Protein AF-A0A396QTV7-F1 (afdb_monomer_lite)

Structure (mmCIF, N/CA/C/O backbone):
data_AF-A0A396QTV7-F1
#
_entry.id   AF-A0A396QTV7-F1
#
loop_
_atom_site.group_PDB
_atom_site.id
_atom_site.type_symbol
_atom_site.label_atom_id
_atom_site.label_alt_id
_atom_site.label_comp_id
_atom_site.label_asym_id
_atom_site.label_entity_id
_atom_site.label_seq_id
_atom_site.pdbx_PDB_ins_code
_atom_site.Cartn_x
_atom_site.Cartn_y
_atom_site.Cartn_z
_atom_site.occupancy
_atom_site.B_iso_or_equiv
_atom_site.auth_seq_id
_atom_site.auth_comp_id
_atom_site.auth_asym_id
_atom_site.auth_atom_id
_atom_site.pdbx_PDB_model_num
ATOM 1 N N . MET A 1 1 ? -26.381 0.624 12.971 1.00 51.53 1 MET A N 1
ATOM 2 C CA . MET A 1 1 ? -25.391 0.079 12.022 1.00 51.53 1 MET A CA 1
ATOM 3 C C . MET A 1 1 ? -24.987 1.245 11.145 1.00 51.53 1 MET A C 1
ATOM 5 O O . MET A 1 1 ? -25.862 1.803 10.496 1.00 51.53 1 MET A O 1
ATOM 9 N N . LEU A 1 2 ? -23.743 1.709 11.257 1.00 58.12 2 LEU A N 1
ATOM 10 C CA . LEU A 1 2 ? -23.216 2.779 10.403 1.00 58.12 2 LEU A CA 1
ATOM 11 C C . LEU A 1 2 ? -23.339 2.259 8.959 1.00 58.12 2 LEU A C 1
ATOM 13 O O . LEU A 1 2 ? -22.942 1.122 8.718 1.00 58.12 2 LEU A O 1
ATOM 17 N N . GLY A 1 3 ? -24.049 2.982 8.090 1.00 71.50 3 GLY A N 1
ATOM 18 C CA . GLY A 1 3 ? -24.491 2.497 6.773 1.00 71.50 3 GLY A CA 1
ATOM 19 C C . GLY A 1 3 ? -23.351 2.250 5.773 1.00 71.50 3 GLY A C 1
ATOM 20 O O . GLY A 1 3 ? -22.216 1.993 6.144 1.00 71.50 3 GLY A O 1
ATOM 21 N N . GLU A 1 4 ? -23.643 2.342 4.474 1.00 82.12 4 GLU A N 1
ATOM 22 C CA . GLU A 1 4 ? -22.649 2.100 3.407 1.00 82.12 4 GLU A CA 1
ATOM 23 C C . GLU A 1 4 ? -21.637 3.246 3.209 1.00 82.12 4 GLU A C 1
ATOM 25 O O . GLU A 1 4 ? -20.695 3.118 2.429 1.00 82.12 4 GLU A O 1
ATOM 30 N N . LEU A 1 5 ? -21.831 4.381 3.884 1.00 85.94 5 LEU A N 1
ATOM 31 C CA . LEU A 1 5 ? -21.001 5.576 3.735 1.00 85.94 5 LEU A CA 1
ATOM 32 C C . LEU A 1 5 ? -19.994 5.711 4.888 1.00 85.94 5 LEU A C 1
ATOM 34 O O . LEU A 1 5 ? -20.269 5.233 5.992 1.00 85.94 5 LEU A O 1
ATOM 38 N N . PRO A 1 6 ? -18.847 6.386 4.662 1.00 87.44 6 PRO A N 1
ATOM 39 C CA . PRO A 1 6 ? -17.907 6.702 5.729 1.00 87.44 6 PRO A CA 1
ATOM 40 C C . PRO A 1 6 ? -18.585 7.443 6.882 1.00 87.44 6 PRO A C 1
ATOM 42 O O . PRO A 1 6 ? -19.467 8.275 6.662 1.00 87.44 6 PRO A O 1
ATOM 45 N N . VAL A 1 7 ? -18.125 7.163 8.100 1.00 90.56 7 VAL A N 1
ATOM 46 C CA . VAL A 1 7 ? -18.592 7.844 9.311 1.00 90.56 7 VAL A CA 1
ATOM 47 C C . VAL A 1 7 ? -18.323 9.346 9.239 1.00 90.56 7 VAL A C 1
ATOM 49 O O . VAL A 1 7 ? -17.280 9.789 8.749 1.00 90.56 7 VAL A O 1
ATOM 52 N N . LEU A 1 8 ? -19.264 10.131 9.746 1.00 93.12 8 LEU A N 1
ATOM 53 C CA . LEU A 1 8 ? -19.175 11.581 9.821 1.00 93.12 8 LEU A CA 1
ATOM 54 C C . LEU A 1 8 ? -18.546 12.024 11.157 1.00 93.12 8 LEU A C 1
ATOM 56 O O . LEU A 1 8 ? -18.498 11.252 12.119 1.00 93.12 8 LEU A O 1
ATOM 60 N N . PRO A 1 9 ? -18.060 13.275 11.271 1.00 94.00 9 PRO A N 1
ATOM 61 C CA . PRO A 1 9 ? -17.494 13.787 12.522 1.00 94.00 9 PRO A CA 1
ATOM 62 C C . PRO A 1 9 ? -18.445 13.701 13.728 1.00 94.00 9 PRO A C 1
ATOM 64 O O . PRO A 1 9 ? -18.006 13.540 14.864 1.00 94.00 9 PRO A O 1
ATOM 67 N N . GLU A 1 10 ? -19.748 13.834 13.503 1.00 93.62 10 GLU A N 1
ATOM 68 C CA . GLU A 1 10 ? -20.802 13.622 14.493 1.00 93.62 10 GLU A CA 1
ATOM 69 C C . GLU A 1 10 ? -20.895 12.171 14.971 1.00 93.62 10 GLU A C 1
ATOM 71 O O . GLU A 1 10 ? -20.975 11.970 16.179 1.00 93.62 10 GLU A O 1
ATOM 76 N N . ASP A 1 11 ? -20.776 11.184 14.078 1.00 92.69 11 ASP A N 1
ATOM 77 C CA . ASP A 1 11 ? -20.775 9.762 14.447 1.00 92.69 11 ASP A CA 1
ATOM 78 C C . ASP A 1 11 ? -19.560 9.436 15.328 1.00 92.69 11 ASP A C 1
ATOM 80 O O . ASP A 1 11 ? -19.658 8.704 16.311 1.00 92.69 11 ASP A O 1
ATOM 84 N N . ILE A 1 12 ? -18.401 10.022 15.008 1.00 94.50 12 ILE A N 1
ATOM 85 C CA . ILE A 1 12 ? -17.174 9.858 15.800 1.00 94.50 12 ILE A CA 1
ATOM 86 C C . ILE A 1 12 ? -17.356 10.443 17.206 1.00 94.50 12 ILE A C 1
ATOM 88 O O . ILE A 1 12 ? -16.961 9.808 18.186 1.00 94.50 12 ILE A O 1
ATOM 92 N N . ARG A 1 13 ? -17.978 11.625 17.322 1.00 94.94 13 ARG A N 1
ATOM 93 C CA . ARG A 1 13 ? -18.307 12.224 18.627 1.00 94.94 13 ARG A CA 1
ATOM 94 C C . ARG A 1 13 ? -19.279 11.358 19.415 1.00 94.94 13 ARG A C 1
ATOM 96 O O . ARG A 1 13 ? -19.063 11.139 20.597 1.00 94.94 13 ARG A O 1
ATOM 103 N N . GLU A 1 14 ? -20.293 10.803 18.762 1.00 92.94 14 GLU A N 1
ATOM 104 C CA . GLU A 1 14 ? -21.234 9.903 19.424 1.00 92.94 14 GLU A CA 1
ATOM 105 C C . GLU A 1 14 ? -20.537 8.642 19.966 1.00 92.94 14 GLU A C 1
ATOM 107 O O . GLU A 1 14 ? -20.813 8.207 21.086 1.00 92.94 14 GLU A O 1
ATOM 112 N N . ILE A 1 15 ? -19.603 8.060 19.206 1.00 93.00 15 ILE A N 1
ATOM 113 C CA . ILE A 1 15 ? -18.793 6.923 19.666 1.00 93.00 15 ILE A CA 1
ATOM 114 C C . ILE A 1 15 ? -17.946 7.317 20.884 1.00 93.00 15 ILE A C 1
ATOM 116 O O . ILE A 1 15 ? -17.876 6.546 21.844 1.00 93.00 15 ILE A O 1
ATOM 120 N N . GLN A 1 16 ? -17.335 8.506 20.866 1.00 95.50 16 GLN A N 1
ATOM 121 C 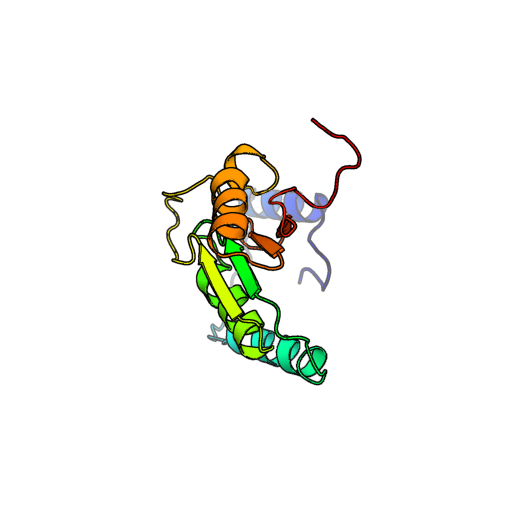CA . GLN A 1 16 ? -16.576 9.036 21.999 1.00 95.50 16 GLN A CA 1
ATOM 122 C C . GLN A 1 16 ? -17.465 9.189 23.242 1.00 95.50 16 GLN A C 1
ATOM 124 O O . GLN A 1 16 ? -17.137 8.628 24.287 1.00 95.50 16 GLN A O 1
ATOM 129 N N . ASP A 1 17 ? -18.611 9.861 23.122 1.00 95.88 17 ASP A N 1
ATOM 130 C CA . ASP A 1 17 ? -19.544 10.091 24.231 1.00 95.88 17 ASP A CA 1
ATOM 131 C C . ASP A 1 17 ? -20.027 8.765 24.842 1.00 95.88 17 ASP A C 1
ATOM 133 O O . ASP A 1 17 ? -20.084 8.600 26.066 1.00 95.88 17 ASP A O 1
ATOM 137 N N . ARG A 1 18 ? -20.339 7.772 23.996 1.00 94.12 18 ARG A N 1
ATOM 138 C CA . ARG A 1 18 ? -20.718 6.421 24.438 1.00 94.12 18 ARG A CA 1
ATOM 139 C C . ARG A 1 18 ? -19.582 5.750 25.209 1.00 94.12 18 ARG A C 1
ATOM 141 O O . ARG A 1 18 ? -19.834 5.230 26.298 1.00 94.12 18 ARG A O 1
ATOM 148 N N . ALA A 1 19 ? -18.355 5.797 24.686 1.00 95.44 19 ALA A N 1
ATOM 149 C CA . ALA A 1 19 ? -17.180 5.223 25.337 1.00 95.44 19 ALA A CA 1
ATOM 150 C C . ALA A 1 19 ? -16.886 5.880 26.697 1.00 95.44 19 ALA A C 1
ATOM 152 O O . ALA A 1 19 ? -16.652 5.172 27.676 1.00 95.44 19 ALA A O 1
ATOM 153 N N . GLU A 1 20 ? -16.964 7.210 26.781 1.00 97.31 20 GLU A N 1
ATOM 154 C CA . GLU A 1 20 ? -16.734 7.975 28.014 1.00 97.31 20 GLU A CA 1
ATOM 155 C C . GLU A 1 20 ? -17.833 7.755 29.060 1.00 97.31 20 GLU A C 1
ATOM 157 O O . GLU A 1 20 ? -17.556 7.687 30.257 1.00 97.31 20 GLU A O 1
ATOM 162 N N . SER A 1 21 ? -19.086 7.596 28.625 1.00 97.00 21 SER A N 1
ATOM 163 C CA . SER A 1 21 ? -20.213 7.363 29.533 1.00 97.00 21 SER A CA 1
ATOM 164 C C . SER A 1 21 ? -20.181 5.995 30.225 1.00 97.00 21 SER A C 1
ATOM 166 O O . SER A 1 21 ? -20.908 5.788 31.200 1.00 97.00 21 SER A O 1
ATOM 168 N N . GLY A 1 22 ? -19.404 5.041 29.695 1.00 95.81 22 GLY A N 1
ATOM 169 C CA . GLY A 1 22 ? -19.374 3.648 30.149 1.00 95.81 22 GLY A CA 1
ATOM 170 C C . GLY A 1 22 ? -20.683 2.878 29.924 1.00 95.81 22 GLY A C 1
ATOM 171 O O . GLY A 1 22 ? -20.832 1.758 30.415 1.00 95.81 22 GLY A O 1
ATOM 172 N N . LYS A 1 23 ? -21.655 3.462 29.211 1.00 93.12 23 LYS A N 1
ATOM 173 C CA . LYS A 1 23 ? -22.961 2.854 28.934 1.00 93.12 23 LYS A CA 1
ATOM 174 C C . LYS A 1 23 ? -22.891 2.050 27.643 1.00 93.12 23 LYS A C 1
ATOM 176 O O . LYS A 1 23 ? -23.228 2.543 26.569 1.00 93.12 23 LYS A O 1
ATOM 181 N N . PHE A 1 24 ? -22.454 0.804 27.767 1.00 94.75 24 PHE A N 1
ATOM 182 C CA . PHE A 1 24 ? -22.381 -0.132 26.650 1.00 94.75 24 PHE A CA 1
ATOM 183 C C . PHE A 1 24 ? -23.604 -1.048 26.600 1.00 94.75 24 PHE A C 1
ATOM 185 O O . PHE A 1 24 ? -24.154 -1.438 27.631 1.00 94.75 24 PHE A O 1
ATOM 192 N N . GLU A 1 25 ? -24.001 -1.432 25.389 1.00 92.69 25 GLU A N 1
ATOM 193 C CA . GLU A 1 25 ? -24.912 -2.558 25.198 1.00 92.69 25 GLU A CA 1
ATOM 194 C C . GLU A 1 25 ? -24.187 -3.874 25.522 1.00 92.69 25 GLU A C 1
ATOM 196 O O . GLU A 1 25 ? -22.974 -3.991 25.354 1.00 92.69 25 GLU A O 1
ATOM 201 N N . SER A 1 26 ? -24.926 -4.867 26.015 1.00 94.94 26 SER A N 1
ATOM 202 C CA . SER A 1 26 ? -24.400 -6.194 26.355 1.00 94.94 26 SER A CA 1
ATOM 203 C C . SER A 1 26 ? -25.171 -7.272 25.603 1.00 94.94 26 SER A C 1
ATOM 205 O O . SER A 1 26 ? -26.393 -7.197 25.494 1.00 94.94 26 SER A O 1
ATOM 207 N N . GLY A 1 27 ? -24.464 -8.287 25.112 1.00 95.62 27 GLY A N 1
ATOM 208 C CA . GLY A 1 27 ? -25.049 -9.411 24.385 1.00 95.62 27 GLY A CA 1
ATOM 209 C C . GLY A 1 27 ? -23.994 -10.430 23.960 1.00 95.62 27 GLY A C 1
ATOM 210 O O . GLY A 1 27 ? -22.801 -10.234 24.189 1.00 95.62 27 GLY A O 1
ATOM 211 N N . GLU A 1 28 ? -24.441 -11.514 23.330 1.00 96.69 28 GLU A N 1
ATOM 212 C CA . GLU A 1 28 ? -23.573 -12.546 22.759 1.00 96.69 28 GLU A CA 1
ATOM 213 C C . GLU A 1 28 ? -23.485 -12.369 21.239 1.00 96.69 28 GLU A C 1
ATOM 215 O O . GLU A 1 28 ? -24.493 -12.412 20.534 1.00 96.69 28 GLU A O 1
ATOM 220 N N . GLY A 1 29 ? -22.272 -12.137 20.735 1.00 95.25 29 GLY A N 1
ATOM 221 C CA . GLY A 1 29 ? -21.998 -12.041 19.302 1.00 95.25 29 GLY A CA 1
ATOM 222 C C . GLY A 1 29 ? -21.491 -13.358 18.714 1.00 95.25 29 GLY A C 1
ATOM 223 O O . GLY A 1 29 ? -21.074 -14.263 19.436 1.00 95.25 29 GLY A O 1
ATOM 224 N N . THR A 1 30 ? -21.459 -13.443 17.384 1.00 96.75 30 THR A N 1
ATOM 225 C CA . THR A 1 30 ? -20.758 -14.510 16.657 1.00 96.75 30 THR A CA 1
ATOM 226 C C . THR A 1 30 ? -19.560 -13.948 15.902 1.00 96.75 30 THR A C 1
ATOM 228 O O . THR A 1 30 ? -19.526 -12.780 15.516 1.00 96.75 30 THR A O 1
ATOM 231 N N . PHE A 1 31 ? -18.554 -14.792 15.689 1.00 95.88 31 PHE A N 1
ATOM 232 C CA . PHE A 1 3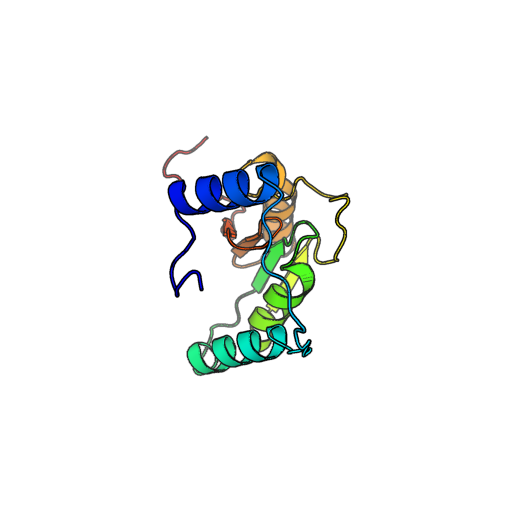1 ? -17.362 -14.455 14.923 1.00 95.88 31 PHE A CA 1
ATOM 233 C C . PHE A 1 31 ? -17.223 -15.418 13.747 1.00 95.88 31 PHE A C 1
ATOM 235 O O . PHE A 1 31 ? -17.243 -16.637 13.923 1.00 95.88 31 PHE A O 1
ATOM 242 N N . HIS A 1 32 ? -17.038 -14.862 12.553 1.00 95.31 32 HIS A N 1
ATOM 243 C CA . HIS A 1 32 ? -16.769 -15.618 11.337 1.00 95.31 32 HIS A CA 1
ATOM 244 C C . HIS A 1 32 ? -15.516 -15.058 10.675 1.00 95.31 32 HIS A C 1
ATOM 246 O O . HIS A 1 32 ? -15.363 -13.845 10.538 1.00 95.31 32 HIS A O 1
ATOM 252 N N . ARG A 1 33 ? -14.620 -15.943 10.239 1.00 95.62 33 ARG A N 1
ATOM 253 C CA . ARG A 1 33 ? -13.478 -15.555 9.412 1.00 95.62 33 ARG A CA 1
ATOM 254 C C . ARG A 1 33 ? -13.903 -15.596 7.946 1.00 95.62 33 ARG A C 1
ATOM 256 O O . ARG A 1 33 ? -14.392 -16.622 7.484 1.00 95.62 33 ARG A O 1
ATOM 263 N N . VAL A 1 34 ? -13.688 -14.494 7.237 1.00 94.19 34 VAL A N 1
ATOM 264 C CA . VAL A 1 34 ? -13.976 -14.352 5.805 1.00 94.19 34 VAL A CA 1
ATOM 265 C C . VAL A 1 34 ? -12.694 -13.926 5.096 1.00 94.19 34 VAL A C 1
ATOM 267 O O . VAL A 1 34 ? -11.987 -13.049 5.590 1.00 94.19 34 VAL A O 1
ATOM 270 N N . ASP A 1 35 ? -12.383 -14.553 3.961 1.00 91.38 35 ASP A N 1
ATOM 271 C CA . ASP A 1 35 ? -11.293 -14.120 3.084 1.00 91.38 35 ASP A CA 1
ATOM 272 C C . ASP A 1 35 ? -11.815 -13.062 2.108 1.00 91.38 35 ASP A C 1
ATOM 274 O O . ASP A 1 35 ? -12.478 -13.369 1.117 1.00 91.38 35 ASP A O 1
ATOM 278 N N . THR A 1 36 ? -11.545 -11.799 2.418 1.00 91.56 36 THR A N 1
ATOM 279 C CA . THR A 1 36 ? -11.912 -10.661 1.570 1.00 91.56 36 THR A CA 1
ATOM 280 C C . THR A 1 36 ? -10.843 -10.330 0.531 1.00 91.56 36 THR A C 1
ATOM 282 O O . THR A 1 36 ? -11.164 -9.722 -0.489 1.00 91.56 36 THR A O 1
ATOM 285 N N . GLY A 1 37 ? -9.590 -10.743 0.756 1.00 88.44 37 GLY A N 1
ATOM 286 C CA . GLY A 1 37 ? -8.468 -10.457 -0.137 1.00 88.44 37 GLY A CA 1
ATOM 287 C C . GLY A 1 37 ? -8.641 -11.162 -1.476 1.00 88.44 37 GLY A C 1
ATOM 288 O O . GLY A 1 37 ? -8.687 -10.505 -2.515 1.00 88.44 37 GLY A O 1
ATOM 289 N N . SER A 1 38 ? -8.851 -12.481 -1.447 1.00 89.75 38 SER A N 1
ATOM 290 C CA . SER A 1 38 ? -9.060 -13.277 -2.665 1.00 89.75 38 SER A CA 1
ATOM 291 C C . SER A 1 38 ? -10.300 -12.826 -3.446 1.00 89.75 38 SER A C 1
ATOM 293 O O . SER A 1 38 ? -10.273 -12.751 -4.674 1.00 89.75 38 SER A O 1
ATOM 295 N N . ALA A 1 39 ? -11.379 -12.470 -2.737 1.00 92.00 39 ALA A N 1
ATOM 296 C CA . ALA A 1 39 ? -12.608 -11.963 -3.347 1.00 92.00 39 ALA A CA 1
ATOM 297 C C . ALA A 1 39 ? -12.384 -10.625 -4.077 1.00 92.00 39 ALA A C 1
ATOM 299 O O . ALA A 1 39 ? -12.886 -10.426 -5.185 1.00 92.00 39 ALA A O 1
ATOM 300 N N . TYR A 1 40 ? -11.595 -9.722 -3.489 1.00 90.12 40 TYR A N 1
ATOM 301 C CA . TYR A 1 40 ? -11.233 -8.450 -4.112 1.00 90.12 40 TYR A CA 1
ATOM 302 C C . TYR A 1 40 ? -10.326 -8.637 -5.339 1.00 90.12 40 TYR A C 1
ATOM 304 O O . TYR A 1 40 ? -10.561 -8.025 -6.382 1.00 90.12 40 TYR A O 1
ATOM 312 N N . GLU A 1 41 ? -9.329 -9.524 -5.256 1.00 88.31 41 GLU A N 1
ATOM 313 C CA . GLU A 1 41 ? -8.453 -9.857 -6.389 1.00 88.31 41 GLU A CA 1
ATOM 314 C C . GLU A 1 41 ? -9.248 -10.432 -7.574 1.00 88.31 41 GLU A C 1
ATOM 316 O O . GLU A 1 41 ? -9.048 -10.035 -8.727 1.00 88.31 41 GLU A O 1
ATOM 321 N N . GLU A 1 42 ? -10.190 -11.338 -7.303 1.00 89.88 42 GLU A N 1
ATOM 322 C CA . GLU A 1 42 ? -11.078 -11.901 -8.318 1.00 89.88 42 GLU A CA 1
ATOM 323 C C . GLU A 1 42 ? -11.992 -10.845 -8.943 1.00 89.88 42 GLU A C 1
ATOM 325 O O . GLU A 1 42 ? -12.129 -10.807 -10.170 1.00 89.88 42 GLU A O 1
ATOM 330 N N . MET A 1 43 ? -12.566 -9.956 -8.129 1.00 91.56 43 MET A N 1
ATOM 331 C CA . MET A 1 43 ? -13.370 -8.842 -8.622 1.00 91.56 43 MET A CA 1
ATOM 332 C C . MET A 1 43 ? -12.565 -7.990 -9.614 1.00 91.56 43 MET A C 1
ATOM 334 O O . MET A 1 43 ? -13.023 -7.780 -10.740 1.00 91.56 43 MET A O 1
ATOM 338 N N . LEU A 1 44 ? -11.348 -7.566 -9.256 1.00 89.75 44 LEU A N 1
ATOM 339 C CA . LEU A 1 44 ? -10.492 -6.767 -10.141 1.00 89.75 44 LEU A CA 1
ATOM 340 C C . LEU A 1 44 ? -10.133 -7.514 -11.429 1.00 89.75 44 LEU A C 1
ATOM 342 O O . LEU A 1 44 ? -10.218 -6.947 -12.520 1.00 89.75 44 LEU A O 1
ATOM 346 N N . ARG A 1 45 ? -9.785 -8.800 -11.330 1.00 85.31 45 ARG A N 1
ATOM 347 C CA . ARG A 1 45 ? -9.490 -9.639 -12.499 1.00 85.31 45 ARG A CA 1
ATOM 348 C C . ARG A 1 45 ? -10.698 -9.762 -13.426 1.00 85.31 45 ARG A C 1
ATOM 350 O O . ARG A 1 45 ? -10.542 -9.681 -14.642 1.00 85.31 45 ARG A O 1
ATOM 357 N N . SER A 1 46 ? -11.895 -9.957 -12.875 1.00 88.75 46 SER A N 1
ATOM 358 C CA . SER A 1 46 ? -13.120 -10.093 -13.669 1.00 88.75 46 SER A CA 1
ATOM 359 C C . SER A 1 46 ? -13.448 -8.816 -14.448 1.00 88.75 46 SER A C 1
ATOM 361 O O . SER A 1 46 ? -13.846 -8.895 -15.608 1.00 88.75 46 SER A O 1
ATOM 363 N N . GLN A 1 47 ? -13.212 -7.647 -13.843 1.00 89.31 47 GLN A N 1
ATOM 364 C CA . GLN A 1 47 ? -13.522 -6.349 -14.439 1.00 89.31 47 GLN A CA 1
ATOM 365 C C . GLN A 1 47 ? -12.455 -5.880 -15.434 1.00 89.31 47 GLN A C 1
ATOM 367 O O . GLN A 1 47 ? -12.796 -5.346 -16.487 1.00 89.31 47 GLN A O 1
ATOM 372 N N . TYR A 1 48 ? -11.171 -6.084 -15.123 1.00 85.56 48 TYR A N 1
ATOM 373 C CA . TYR A 1 48 ? -10.064 -5.470 -15.866 1.00 85.56 48 TYR A CA 1
ATOM 374 C C . TYR A 1 48 ? -9.170 -6.468 -16.617 1.00 85.56 48 TYR A C 1
ATOM 376 O O . TYR A 1 48 ? -8.408 -6.065 -17.491 1.00 85.56 48 TYR A O 1
ATOM 384 N N . GLY A 1 49 ? -9.271 -7.769 -16.334 1.00 78.38 49 GLY A N 1
ATOM 385 C CA . GLY A 1 49 ? -8.408 -8.807 -16.914 1.00 78.38 49 GLY A CA 1
ATOM 386 C C . GLY A 1 49 ? -8.841 -9.347 -18.281 1.00 78.38 49 GLY A C 1
ATOM 387 O O . GLY A 1 49 ? -8.158 -10.198 -18.838 1.00 78.38 49 GLY A O 1
ATOM 388 N N . GLN A 1 50 ? -9.970 -8.886 -18.831 1.00 74.88 50 GLN A N 1
ATOM 389 C CA . GLN A 1 50 ? -10.522 -9.391 -20.101 1.00 74.88 50 GLN A CA 1
ATOM 390 C C . GLN A 1 50 ? -9.942 -8.693 -21.350 1.00 74.88 50 GLN A C 1
ATOM 392 O O . GLN A 1 50 ? -10.223 -9.094 -22.480 1.00 74.88 50 GLN A O 1
ATOM 397 N N . GLY A 1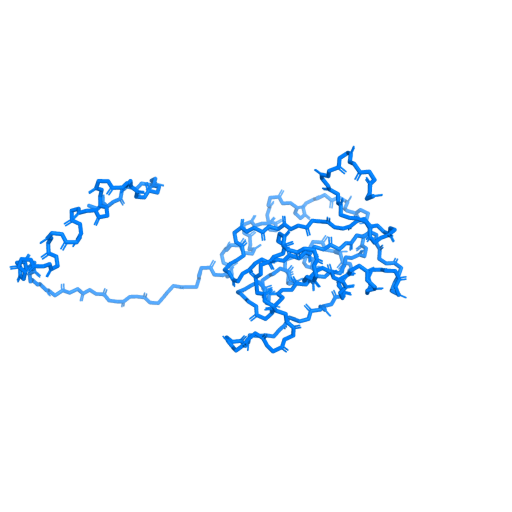 51 ? -9.158 -7.626 -21.171 1.00 68.19 51 GLY A N 1
ATOM 398 C CA . GLY A 1 51 ? -8.558 -6.860 -22.263 1.00 68.19 51 GLY A CA 1
ATOM 399 C C . GLY A 1 51 ? -7.201 -7.407 -22.712 1.00 68.19 51 GLY A C 1
ATOM 400 O O . GLY A 1 51 ? -6.461 -8.005 -21.936 1.00 68.19 51 GLY A O 1
ATOM 401 N N . LYS A 1 52 ? -6.818 -7.139 -23.968 1.00 64.25 52 LYS A N 1
ATOM 402 C CA . LYS A 1 52 ? -5.416 -7.272 -24.394 1.00 64.25 52 LYS A CA 1
ATOM 403 C C . LYS A 1 52 ? -4.611 -6.128 -23.774 1.00 64.25 52 LYS A C 1
ATOM 405 O O . LYS A 1 52 ? -4.544 -5.047 -24.356 1.00 64.25 52 LYS A O 1
ATOM 410 N N . CYS A 1 53 ? -4.019 -6.347 -22.605 1.00 63.28 53 CYS A N 1
ATOM 411 C CA . CYS A 1 53 ? -3.024 -5.421 -22.076 1.00 63.28 53 CYS A CA 1
ATOM 412 C C . CYS A 1 53 ? -1.754 -5.500 -22.930 1.00 63.28 53 CYS A C 1
ATOM 414 O O . CYS A 1 53 ? -1.249 -6.585 -23.226 1.00 63.28 53 CYS A O 1
ATOM 416 N N . VAL A 1 54 ? -1.228 -4.340 -23.326 1.00 70.94 54 VAL A N 1
ATOM 417 C CA . VAL A 1 54 ? 0.178 -4.247 -23.737 1.00 70.94 54 VAL A CA 1
ATOM 418 C C . VAL A 1 54 ? 1.002 -4.676 -22.516 1.00 70.94 54 VAL A C 1
ATOM 420 O O . VAL A 1 54 ? 0.678 -4.221 -21.417 1.00 70.94 54 VAL A O 1
ATOM 423 N N . PRO A 1 55 ? 2.002 -5.565 -22.652 1.00 81.56 55 PRO A N 1
ATOM 424 C CA . PRO A 1 55 ? 2.799 -6.006 -21.514 1.00 81.56 55 PRO A CA 1
ATOM 425 C C . PRO A 1 55 ? 3.618 -4.825 -20.983 1.00 81.56 55 PRO A C 1
ATOM 427 O O . PRO A 1 55 ? 4.693 -4.531 -21.497 1.00 81.56 55 PRO A O 1
ATOM 430 N N . LEU A 1 56 ? 3.075 -4.133 -19.981 1.00 92.94 56 LEU A N 1
ATOM 431 C CA . LEU A 1 56 ? 3.746 -3.045 -19.282 1.00 92.94 56 LEU A CA 1
ATOM 432 C C . LEU A 1 56 ? 4.606 -3.608 -18.153 1.00 92.94 56 LEU A C 1
ATOM 434 O O . LEU A 1 56 ? 4.233 -4.573 -17.478 1.00 92.94 56 LEU A O 1
ATOM 438 N N . HIS A 1 57 ? 5.743 -2.968 -17.923 1.00 97.12 57 HIS A N 1
ATOM 439 C CA . HIS A 1 57 ? 6.606 -3.186 -16.777 1.00 97.12 57 HIS A CA 1
ATOM 440 C C . HIS A 1 57 ? 6.368 -2.089 -15.742 1.00 97.12 57 HIS A C 1
ATOM 442 O O . HIS A 1 57 ? 6.604 -0.913 -16.001 1.00 97.12 57 HIS A O 1
ATOM 448 N N . VAL A 1 58 ? 5.916 -2.481 -14.554 1.00 97.69 58 VAL A N 1
ATOM 449 C CA . VAL A 1 58 ? 5.646 -1.583 -13.428 1.00 97.69 58 VAL A CA 1
ATOM 450 C C . VAL A 1 58 ? 6.583 -1.857 -12.254 1.00 97.69 58 VAL A C 1
ATOM 452 O O . VAL A 1 58 ? 6.850 -3.011 -11.910 1.00 97.69 58 VAL A O 1
ATOM 455 N N . VAL A 1 59 ? 7.058 -0.794 -11.599 1.00 98.56 59 VAL A N 1
ATOM 456 C CA . VAL A 1 59 ? 7.662 -0.885 -10.261 1.00 98.56 59 VAL A CA 1
ATOM 457 C C . VAL A 1 59 ? 6.603 -0.581 -9.206 1.00 98.56 59 VAL A C 1
ATOM 459 O O . VAL A 1 59 ? 6.000 0.489 -9.228 1.00 98.56 59 VAL A O 1
ATOM 462 N N . ILE A 1 60 ? 6.397 -1.495 -8.263 1.00 98.56 60 ILE A N 1
ATOM 463 C CA . ILE A 1 60 ? 5.457 -1.316 -7.153 1.00 98.56 60 ILE A CA 1
ATOM 464 C C . ILE A 1 60 ? 6.247 -1.051 -5.882 1.00 98.56 60 ILE A C 1
ATOM 466 O O . ILE A 1 60 ? 6.990 -1.918 -5.435 1.00 98.56 60 ILE A O 1
ATOM 470 N N . ASP A 1 61 ? 6.056 0.126 -5.298 1.00 98.50 61 ASP A N 1
ATOM 471 C CA . ASP A 1 61 ? 6.567 0.500 -3.986 1.00 98.50 61 ASP A CA 1
ATOM 472 C C . ASP A 1 61 ? 5.445 0.432 -2.940 1.00 98.50 61 ASP A C 1
ATOM 474 O O . ASP A 1 61 ? 4.632 1.350 -2.815 1.00 98.50 61 ASP A O 1
ATOM 478 N N . ALA A 1 62 ? 5.409 -0.650 -2.165 1.00 98.25 62 ALA A N 1
ATOM 479 C CA . ALA A 1 62 ? 4.414 -0.816 -1.104 1.00 98.25 62 ALA A CA 1
ATOM 480 C C . ALA A 1 62 ? 4.831 -0.177 0.230 1.00 98.25 62 ALA A C 1
ATOM 482 O O . ALA A 1 62 ? 4.038 -0.175 1.168 1.00 98.25 62 ALA A O 1
ATOM 483 N N . GLY A 1 63 ? 6.064 0.334 0.346 1.00 97.94 63 GLY A N 1
ATOM 484 C CA . GLY A 1 63 ? 6.572 0.957 1.569 1.00 97.94 63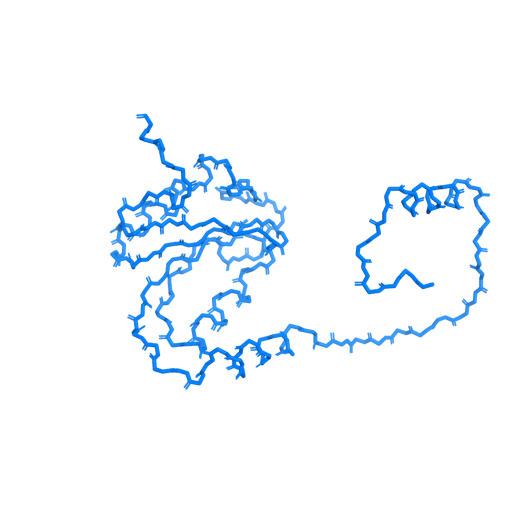 GLY A CA 1
ATOM 485 C C . GLY A 1 63 ? 6.398 0.099 2.823 1.00 97.94 63 GLY A C 1
ATOM 486 O O . GLY A 1 63 ? 6.147 0.656 3.879 1.00 97.94 63 GLY A O 1
ATOM 487 N N . ASN A 1 64 ? 6.460 -1.230 2.699 1.00 98.50 64 ASN A N 1
ATOM 488 C CA . ASN A 1 64 ? 6.197 -2.216 3.753 1.00 98.50 64 ASN A CA 1
ATOM 489 C C . ASN A 1 64 ? 4.760 -2.264 4.316 1.00 98.50 64 ASN A C 1
ATOM 491 O O . ASN A 1 64 ? 4.511 -2.936 5.319 1.00 98.50 64 ASN A O 1
ATOM 495 N N . GLY A 1 65 ? 3.812 -1.591 3.659 1.00 97.44 65 GLY A N 1
ATOM 496 C CA . GLY A 1 65 ? 2.408 -1.501 4.055 1.00 97.44 65 GLY A CA 1
ATOM 497 C C . GLY A 1 65 ? 1.512 -2.624 3.523 1.00 97.44 65 GLY A C 1
ATOM 498 O O . GLY A 1 65 ? 1.972 -3.650 3.005 1.00 97.44 65 GLY A O 1
ATOM 499 N N . ALA A 1 66 ? 0.202 -2.403 3.632 1.00 96.69 66 ALA A N 1
ATOM 500 C CA . ALA A 1 66 ? -0.857 -3.372 3.348 1.00 96.69 66 ALA A CA 1
ATOM 501 C C . ALA A 1 66 ? -0.853 -3.895 1.899 1.00 96.69 66 ALA A C 1
ATOM 503 O O . ALA A 1 66 ? -1.208 -5.048 1.652 1.00 96.69 66 ALA A O 1
ATOM 504 N N . MET A 1 67 ? -0.370 -3.094 0.944 1.00 97.00 67 MET A N 1
ATOM 505 C CA . MET A 1 67 ? -0.323 -3.457 -0.479 1.00 97.00 67 MET A CA 1
ATOM 506 C C . MET A 1 67 ? 0.864 -4.355 -0.871 1.00 97.00 67 MET A C 1
ATOM 508 O O . MET A 1 67 ? 1.036 -4.645 -2.055 1.00 97.00 67 MET A O 1
ATOM 512 N N . SER A 1 68 ? 1.674 -4.816 0.092 1.00 97.38 68 SER A N 1
ATOM 513 C CA . SER A 1 68 ? 2.889 -5.610 -0.162 1.00 97.38 68 SER A CA 1
ATOM 514 C C . SER A 1 68 ? 2.649 -6.901 -0.956 1.00 97.38 68 SER A C 1
ATOM 516 O O . SER A 1 68 ? 3.504 -7.279 -1.755 1.00 97.38 68 SER A O 1
ATOM 518 N N . GLU A 1 69 ? 1.499 -7.563 -0.794 1.00 95.25 69 GLU A N 1
ATOM 519 C CA . GLU A 1 69 ? 1.142 -8.734 -1.612 1.00 95.25 69 GLU A CA 1
ATOM 520 C C . GLU A 1 69 ? 0.059 -8.438 -2.648 1.00 95.25 69 GLU A C 1
ATOM 522 O O . GLU A 1 69 ? 0.219 -8.828 -3.806 1.00 95.25 69 GLU A O 1
ATOM 527 N N . THR A 1 70 ? -1.001 -7.724 -2.258 1.00 94.56 70 THR A N 1
ATOM 528 C CA . THR A 1 70 ? -2.188 -7.506 -3.096 1.00 94.56 70 THR A CA 1
ATOM 529 C C . THR A 1 70 ? -1.855 -6.793 -4.404 1.00 94.56 70 THR A C 1
ATOM 531 O O . THR A 1 70 ? -2.212 -7.276 -5.476 1.00 94.56 70 THR A O 1
ATOM 534 N N . ALA A 1 71 ? -1.135 -5.664 -4.357 1.00 95.31 71 ALA A N 1
ATOM 535 C CA . ALA A 1 71 ? -0.858 -4.890 -5.567 1.00 95.31 71 ALA A CA 1
ATOM 536 C C . ALA A 1 71 ? 0.022 -5.664 -6.570 1.00 95.31 71 ALA A C 1
ATOM 538 O O . ALA A 1 71 ? -0.363 -5.741 -7.741 1.00 95.31 71 ALA A O 1
ATOM 539 N N . PRO A 1 72 ? 1.140 -6.302 -6.158 1.00 95.75 72 PRO A N 1
ATOM 540 C CA . PRO A 1 72 ? 1.892 -7.174 -7.054 1.00 95.75 72 PRO A CA 1
ATOM 541 C C . PRO A 1 72 ? 1.070 -8.319 -7.643 1.00 95.75 72 PRO A C 1
ATOM 543 O O . PRO A 1 72 ? 1.104 -8.498 -8.856 1.00 95.75 72 PRO A O 1
ATOM 546 N N . ARG A 1 73 ? 0.300 -9.050 -6.824 1.00 92.75 73 ARG A N 1
ATOM 547 C CA . ARG A 1 73 ? -0.499 -10.194 -7.294 1.00 92.75 73 ARG A CA 1
ATOM 548 C C . ARG A 1 73 ? -1.536 -9.786 -8.329 1.00 92.75 73 ARG A C 1
ATOM 550 O O . ARG A 1 73 ? -1.636 -10.425 -9.371 1.00 92.75 73 ARG A O 1
ATOM 557 N N . VAL A 1 74 ? -2.274 -8.706 -8.070 1.00 91.25 74 VAL A N 1
ATOM 558 C CA . VAL A 1 74 ? -3.278 -8.187 -9.006 1.00 91.25 74 VAL A CA 1
ATOM 559 C C . VAL A 1 74 ? -2.622 -7.775 -10.322 1.00 91.25 74 VAL A C 1
ATOM 561 O O . VAL A 1 74 ? -3.096 -8.163 -11.384 1.00 91.25 74 VAL A O 1
ATOM 564 N N . MET A 1 75 ? -1.522 -7.018 -10.280 1.00 91.75 75 MET A N 1
ATOM 565 C CA . MET A 1 75 ? -0.860 -6.551 -11.503 1.00 91.75 75 MET A CA 1
ATOM 566 C C . MET A 1 75 ? -0.233 -7.703 -12.303 1.00 91.75 75 MET A C 1
ATOM 568 O O . MET A 1 75 ? -0.378 -7.740 -13.524 1.00 91.75 75 MET A O 1
ATOM 572 N N . GLU A 1 76 ? 0.391 -8.674 -11.632 1.00 91.00 76 GLU A N 1
ATOM 573 C CA . GLU A 1 76 ? 0.897 -9.906 -12.255 1.00 91.00 76 GLU A CA 1
ATOM 574 C C . GLU A 1 76 ? -0.248 -10.705 -12.904 1.00 91.00 76 GLU A C 1
ATOM 576 O O . GLU A 1 76 ? -0.128 -11.138 -14.051 1.00 91.00 76 GLU A O 1
ATOM 581 N N . ALA A 1 77 ? -1.392 -10.841 -12.223 1.00 86.12 77 ALA A N 1
ATOM 582 C CA . ALA A 1 77 ? -2.576 -11.526 -12.749 1.00 86.12 77 ALA A CA 1
ATOM 583 C C . ALA A 1 77 ? -3.212 -10.808 -13.955 1.00 86.12 77 ALA A C 1
ATOM 585 O O . ALA A 1 77 ? -3.848 -11.454 -14.787 1.00 86.12 77 ALA A O 1
ATOM 586 N N . LEU A 1 78 ? -3.022 -9.491 -14.072 1.00 86.69 78 LEU A N 1
ATOM 587 C CA . LEU A 1 78 ? -3.409 -8.690 -15.240 1.00 86.69 78 LEU A CA 1
ATOM 588 C C . LEU A 1 78 ? -2.375 -8.748 -16.384 1.00 86.69 78 LEU A C 1
ATOM 590 O O . LEU A 1 78 ? -2.560 -8.098 -17.413 1.00 86.69 78 LEU A O 1
ATOM 594 N N . GLY A 1 79 ? -1.297 -9.525 -16.229 1.00 87.88 79 GLY A N 1
ATOM 595 C CA . GLY A 1 79 ? -0.274 -9.739 -17.254 1.00 87.88 79 GLY A CA 1
ATOM 596 C C . GLY A 1 79 ? 0.830 -8.680 -17.290 1.00 87.88 79 GLY A C 1
ATOM 597 O O . GLY A 1 79 ? 1.585 -8.628 -18.262 1.00 87.88 79 GLY A O 1
ATOM 598 N N . LEU A 1 80 ? 0.942 -7.832 -16.261 1.00 91.81 80 LEU A N 1
ATOM 599 C CA . LEU A 1 80 ? 2.037 -6.869 -16.157 1.00 91.81 80 LEU A CA 1
ATOM 600 C C . LEU A 1 80 ? 3.301 -7.564 -15.647 1.00 91.81 80 LEU A C 1
ATOM 602 O O . LEU A 1 80 ? 3.264 -8.434 -14.775 1.00 91.81 80 LEU A O 1
ATOM 606 N N . ARG A 1 81 ? 4.456 -7.113 -16.137 1.00 95.50 81 ARG A N 1
ATOM 607 C CA . ARG A 1 81 ? 5.743 -7.438 -15.525 1.00 95.50 81 ARG A CA 1
ATOM 608 C C . ARG A 1 81 ? 5.909 -6.564 -14.286 1.00 95.50 81 ARG A C 1
ATOM 610 O O . ARG A 1 81 ? 5.901 -5.342 -14.394 1.00 95.50 81 ARG A O 1
ATOM 617 N N . VAL A 1 82 ? 6.099 -7.169 -13.118 1.00 97.44 82 VAL A N 1
ATOM 618 C CA . VAL A 1 82 ? 6.209 -6.432 -11.851 1.00 97.44 82 VAL A CA 1
ATOM 619 C C . VAL A 1 82 ? 7.632 -6.485 -11.300 1.00 97.44 82 VAL A C 1
ATOM 621 O O . VAL A 1 82 ? 8.233 -7.548 -11.157 1.00 97.44 82 VAL A O 1
ATOM 624 N N . THR A 1 83 ? 8.168 -5.322 -10.936 1.00 98.62 83 THR A N 1
ATOM 625 C CA . THR A 1 83 ? 9.324 -5.193 -10.046 1.00 98.62 83 THR A CA 1
ATOM 626 C C . THR A 1 83 ? 8.843 -4.711 -8.688 1.00 98.62 83 THR A C 1
ATOM 628 O O . THR A 1 83 ? 8.248 -3.646 -8.565 1.00 98.62 83 THR A O 1
ATOM 631 N N . ARG A 1 84 ? 9.110 -5.503 -7.655 1.00 98.50 84 ARG A N 1
ATOM 632 C CA . ARG A 1 84 ? 8.696 -5.216 -6.283 1.00 98.50 84 ARG A CA 1
ATOM 633 C C . ARG A 1 84 ? 9.748 -4.358 -5.579 1.00 98.50 84 ARG A C 1
ATOM 635 O O . ARG A 1 84 ? 10.935 -4.674 -5.628 1.00 98.50 84 ARG A O 1
ATOM 642 N N . LEU A 1 85 ? 9.309 -3.303 -4.907 1.00 98.44 85 LEU A N 1
ATOM 643 C CA . LEU A 1 85 ? 10.114 -2.424 -4.068 1.00 98.44 85 LEU A CA 1
ATOM 644 C C . LEU A 1 85 ? 9.429 -2.318 -2.700 1.00 98.44 85 LEU A C 1
ATOM 646 O O . LEU A 1 85 ? 8.266 -1.944 -2.598 1.00 98.44 85 LEU A O 1
ATOM 650 N N . TYR A 1 86 ? 10.135 -2.702 -1.637 1.00 98.31 86 TYR A N 1
ATOM 651 C CA . TYR A 1 86 ? 9.607 -2.672 -0.263 1.00 98.31 86 TYR A CA 1
ATOM 652 C C . TYR A 1 86 ? 8.261 -3.415 -0.087 1.00 98.31 86 TYR A C 1
ATOM 654 O O . TYR A 1 86 ? 7.409 -3.005 0.694 1.00 98.31 86 TYR A O 1
ATOM 662 N N . CYS A 1 87 ? 8.066 -4.516 -0.820 1.00 98.25 87 CYS A N 1
ATOM 663 C CA . CYS A 1 87 ? 6.862 -5.355 -0.787 1.00 98.25 87 CYS A CA 1
ATOM 664 C C . CYS A 1 87 ? 6.990 -6.512 0.215 1.00 98.25 87 CYS A C 1
ATOM 666 O O . CYS A 1 87 ? 6.893 -7.681 -0.155 1.00 98.25 87 CYS A O 1
ATOM 668 N N . SER A 1 88 ? 7.236 -6.190 1.480 1.00 97.56 88 SER A N 1
ATOM 669 C CA . SER A 1 88 ? 7.194 -7.142 2.592 1.00 97.56 88 SER A CA 1
ATOM 670 C C . SER A 1 88 ? 6.516 -6.476 3.778 1.00 97.56 88 SER A C 1
ATOM 672 O O . SER A 1 88 ? 6.861 -5.341 4.104 1.00 97.56 88 SER A O 1
ATOM 674 N N . TYR A 1 89 ? 5.587 -7.169 4.433 1.00 97.56 89 TYR A N 1
ATOM 675 C CA . TYR A 1 89 ? 4.893 -6.626 5.598 1.00 97.56 89 TYR A CA 1
ATOM 676 C C . TYR A 1 89 ? 5.874 -6.360 6.742 1.00 97.56 89 TYR A C 1
ATOM 678 O O . TYR A 1 89 ? 6.465 -7.293 7.282 1.00 97.56 89 TYR A O 1
ATOM 686 N N . ASP A 1 90 ? 6.042 -5.088 7.100 1.00 97.75 90 ASP A N 1
ATOM 687 C CA . ASP A 1 90 ? 6.850 -4.665 8.243 1.00 97.75 90 ASP A CA 1
ATOM 688 C C . ASP A 1 90 ? 6.341 -3.318 8.776 1.00 97.75 90 ASP A C 1
ATOM 690 O O . ASP A 1 90 ? 6.601 -2.258 8.205 1.00 97.75 90 ASP A O 1
ATOM 694 N N . GLY A 1 91 ? 5.618 -3.366 9.899 1.00 96.38 91 GLY A N 1
ATOM 695 C CA . GLY A 1 91 ? 5.034 -2.187 10.546 1.00 96.38 91 GLY A CA 1
ATOM 696 C C . GLY A 1 91 ? 6.050 -1.245 11.200 1.00 96.38 91 GLY A C 1
ATOM 697 O O . GLY A 1 91 ? 5.653 -0.204 11.716 1.00 96.38 91 GLY A O 1
ATOM 698 N N . THR A 1 92 ? 7.346 -1.582 11.192 1.00 97.88 92 THR A N 1
ATOM 699 C CA . THR A 1 92 ? 8.417 -0.655 11.590 1.00 97.88 92 THR A CA 1
ATOM 700 C C . THR A 1 92 ? 8.827 0.295 10.461 1.00 97.88 92 THR A C 1
ATOM 702 O O . THR A 1 92 ? 9.546 1.258 10.717 1.00 97.88 92 THR A O 1
ATOM 705 N N . PHE A 1 93 ? 8.347 0.053 9.230 1.00 97.44 93 PHE A N 1
ATOM 706 C CA . PHE A 1 93 ? 8.611 0.858 8.033 1.00 97.44 93 PHE A CA 1
ATOM 707 C C . PHE A 1 93 ? 10.108 1.149 7.806 1.00 97.44 93 PHE A C 1
ATOM 709 O O . PHE A 1 93 ? 10.512 2.308 7.681 1.00 97.44 93 PHE A O 1
ATOM 716 N N . PRO A 1 94 ? 10.962 0.109 7.717 1.00 97.81 94 PRO A N 1
ATOM 717 C CA . PRO A 1 94 ? 12.417 0.270 7.781 1.00 97.81 94 PRO A CA 1
ATOM 718 C C . PRO A 1 94 ? 13.023 0.998 6.571 1.00 97.81 94 PRO A C 1
ATOM 720 O O . PRO A 1 94 ? 14.164 1.449 6.630 1.00 97.81 94 PRO A O 1
ATOM 723 N N . ASN A 1 95 ? 12.287 1.095 5.459 1.00 97.56 95 ASN A N 1
ATOM 724 C CA . ASN A 1 95 ? 12.804 1.621 4.195 1.00 97.56 95 ASN A CA 1
ATOM 725 C C . ASN A 1 95 ? 12.418 3.083 3.930 1.00 97.56 95 ASN A C 1
ATOM 727 O O . ASN A 1 95 ? 13.228 3.855 3.416 1.00 97.56 95 ASN A O 1
ATOM 731 N N . ARG A 1 96 ? 11.174 3.464 4.239 1.00 96.38 96 ARG A N 1
ATOM 732 C CA . ARG A 1 96 ? 10.653 4.830 4.094 1.00 96.38 96 ARG A CA 1
ATOM 733 C C . ARG A 1 96 ? 9.382 5.003 4.914 1.00 96.38 96 ARG A C 1
ATOM 735 O O . ARG A 1 96 ? 8.638 4.044 5.094 1.00 96.38 96 ARG A O 1
ATOM 742 N N . ASP A 1 97 ? 9.076 6.245 5.288 1.00 96.62 97 ASP A N 1
ATOM 743 C CA . ASP A 1 97 ? 7.760 6.581 5.831 1.00 96.62 97 ASP A CA 1
ATOM 744 C C . ASP A 1 97 ? 6.658 6.150 4.831 1.00 96.62 97 ASP A C 1
ATOM 746 O O . ASP A 1 97 ? 6.794 6.389 3.616 1.00 96.62 97 ASP A O 1
ATOM 750 N N . PRO A 1 98 ? 5.533 5.579 5.301 1.00 95.00 98 PRO A N 1
ATOM 751 C CA . PRO A 1 98 ? 4.446 5.089 4.453 1.00 95.00 98 PRO A CA 1
ATOM 752 C C . PRO A 1 98 ? 3.548 6.234 3.950 1.00 95.00 98 PRO A C 1
ATOM 754 O O . PRO A 1 98 ? 2.327 6.148 3.966 1.00 95.00 98 PRO A O 1
ATOM 757 N N . ASN A 1 99 ? 4.148 7.346 3.515 1.00 95.62 99 ASN A N 1
ATOM 758 C CA . ASN A 1 99 ? 3.451 8.512 2.980 1.00 95.62 99 ASN A CA 1
ATOM 759 C C . ASN A 1 99 ? 4.060 8.923 1.625 1.00 95.62 99 ASN A C 1
ATOM 761 O O . ASN A 1 99 ? 5.022 9.700 1.594 1.00 95.62 99 ASN A O 1
ATOM 765 N N . PRO A 1 100 ? 3.517 8.441 0.495 1.00 94.38 100 PRO A N 1
ATOM 766 C CA . PRO A 1 100 ? 4.061 8.699 -0.836 1.00 94.38 100 PRO A CA 1
ATOM 767 C C . PRO A 1 100 ? 3.836 10.144 -1.316 1.00 94.38 100 PRO A C 1
ATOM 769 O O . PRO A 1 100 ? 4.403 10.554 -2.328 1.00 94.38 100 PRO A O 1
ATOM 772 N N . ALA A 1 101 ? 3.049 10.960 -0.600 1.00 91.81 101 ALA A N 1
ATOM 773 C CA . ALA A 1 101 ? 2.886 12.377 -0.931 1.00 91.81 101 ALA A CA 1
ATOM 774 C C . ALA A 1 101 ? 4.171 13.18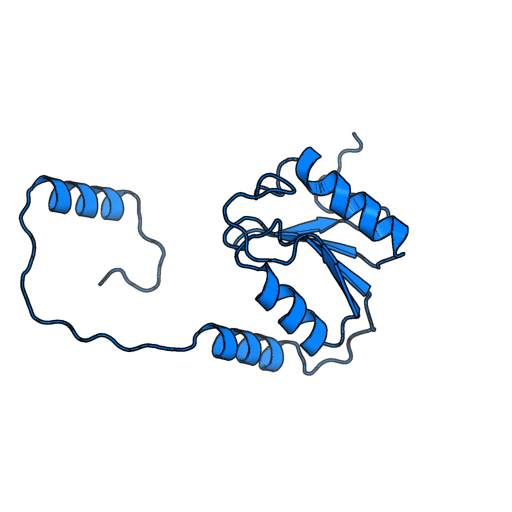9 -0.669 1.00 91.81 101 ALA A C 1
ATOM 776 O O . ALA A 1 101 ? 4.402 14.219 -1.315 1.00 91.81 101 ALA A O 1
ATOM 777 N N . VAL A 1 102 ? 5.023 12.720 0.251 1.00 93.12 102 VAL A N 1
ATOM 778 C CA . VAL A 1 102 ? 6.312 13.348 0.558 1.00 93.12 102 VAL A CA 1
ATOM 779 C C . VAL A 1 102 ? 7.349 12.908 -0.470 1.00 93.12 102 VAL A C 1
ATOM 781 O O . VAL A 1 102 ? 7.669 11.732 -0.592 1.00 93.12 102 VAL A O 1
ATOM 784 N N . GLN A 1 103 ? 7.937 13.869 -1.179 1.00 89.06 103 GLN A N 1
ATOM 785 C CA . GLN A 1 103 ? 8.849 13.594 -2.294 1.00 89.06 103 GLN A CA 1
ATOM 786 C C . GLN A 1 103 ? 10.042 12.707 -1.918 1.00 89.06 103 GLN A C 1
ATOM 788 O O . GLN A 1 103 ? 10.394 11.824 -2.695 1.00 89.06 103 GLN A O 1
ATOM 793 N N . LYS A 1 104 ? 10.636 12.903 -0.729 1.00 94.31 104 LYS A N 1
ATOM 794 C CA . LYS A 1 104 ? 11.784 12.105 -0.260 1.00 94.31 104 LYS A CA 1
ATOM 795 C C . LYS A 1 104 ? 11.489 10.595 -0.270 1.00 94.31 104 LYS A C 1
ATOM 797 O O . LYS A 1 104 ? 12.394 9.803 -0.504 1.00 94.31 104 LYS A O 1
ATOM 802 N N . ASN A 1 105 ? 10.223 10.220 -0.063 1.00 95.75 105 ASN A N 1
ATOM 803 C CA . ASN A 1 105 ? 9.770 8.835 0.017 1.00 95.75 105 ASN A CA 1
ATOM 804 C C . ASN A 1 105 ? 9.641 8.183 -1.369 1.00 95.75 105 ASN A C 1
ATOM 806 O O . ASN A 1 105 ? 9.566 6.968 -1.457 1.00 95.75 105 ASN A O 1
ATOM 810 N N . LEU A 1 106 ? 9.655 8.963 -2.456 1.00 96.06 106 LEU A N 1
ATOM 811 C CA . LEU A 1 106 ? 9.582 8.447 -3.827 1.00 96.06 106 LEU A CA 1
ATOM 812 C C . LEU A 1 106 ? 10.961 8.243 -4.464 1.00 96.06 106 LEU A C 1
ATOM 814 O O . LEU A 1 106 ? 11.045 7.666 -5.543 1.00 96.06 106 LEU A O 1
ATOM 818 N N . SER A 1 107 ? 12.045 8.700 -3.827 1.00 95.94 107 SER A N 1
ATOM 819 C CA . SER A 1 107 ? 13.392 8.675 -4.414 1.00 95.94 107 SER A CA 1
ATOM 820 C C . SER A 1 107 ? 13.807 7.276 -4.874 1.00 95.94 107 SER A C 1
ATOM 822 O O . SER A 1 107 ? 14.301 7.118 -5.990 1.00 95.94 107 SER A O 1
ATOM 824 N N . ALA A 1 108 ? 13.560 6.256 -4.048 1.00 97.69 108 ALA A N 1
ATOM 825 C CA . ALA A 1 108 ? 13.876 4.871 -4.383 1.00 97.69 108 ALA A CA 1
ATOM 826 C C . ALA A 1 108 ? 13.036 4.356 -5.562 1.00 97.69 108 ALA A C 1
ATOM 828 O O . ALA A 1 108 ? 13.586 3.730 -6.467 1.00 97.69 108 ALA A O 1
ATOM 829 N N . LEU A 1 109 ? 11.738 4.678 -5.601 1.00 98.06 109 LEU A N 1
ATOM 830 C CA . LEU A 1 109 ? 10.860 4.335 -6.719 1.00 98.06 109 LEU A CA 1
ATOM 831 C C . LEU A 1 109 ? 11.339 4.987 -8.023 1.00 98.06 109 LEU A C 1
ATOM 833 O O . LEU A 1 109 ? 11.517 4.297 -9.023 1.00 98.06 109 LEU A O 1
ATOM 837 N N . CYS A 1 110 ? 11.606 6.296 -8.009 1.00 96.69 110 CYS A N 1
ATOM 838 C CA . CYS A 1 110 ? 12.095 7.040 -9.172 1.00 96.69 110 CYS A CA 1
ATOM 839 C C . CYS A 1 110 ? 13.406 6.461 -9.723 1.00 96.69 110 CYS A C 1
ATOM 841 O O . CYS A 1 110 ? 13.574 6.359 -10.938 1.00 96.69 110 CYS A O 1
ATOM 843 N N . LEU A 1 111 ? 14.339 6.092 -8.839 1.00 97.06 111 LEU A N 1
ATOM 844 C CA . LEU A 1 111 ? 15.596 5.451 -9.225 1.00 97.06 111 LEU A CA 1
ATOM 845 C C . LEU A 1 111 ? 15.354 4.056 -9.795 1.00 97.06 111 LEU A C 1
ATOM 847 O O . LEU A 1 111 ? 15.880 3.739 -10.860 1.00 97.06 111 LEU A O 1
ATOM 851 N N . LYS A 1 112 ? 14.525 3.247 -9.127 1.00 98.44 112 LYS A N 1
ATOM 852 C CA . LYS A 1 112 ? 14.259 1.872 -9.544 1.00 98.44 112 LYS A CA 1
ATOM 853 C C . LYS A 1 112 ? 13.583 1.822 -10.911 1.00 98.44 112 LYS A C 1
ATOM 855 O O . LYS A 1 112 ? 14.008 1.028 -11.739 1.00 98.44 112 LYS A O 1
ATOM 860 N N . VAL A 1 113 ? 12.604 2.692 -11.176 1.00 98.19 113 VAL A N 1
ATOM 861 C CA . VAL A 1 113 ? 11.934 2.791 -12.487 1.00 98.19 113 VAL A CA 1
ATOM 862 C C . VAL A 1 113 ? 12.948 3.012 -13.610 1.00 98.19 113 VAL A C 1
ATOM 864 O O . VAL A 1 113 ? 12.916 2.294 -14.606 1.00 98.19 113 VAL A O 1
ATOM 867 N N . LYS A 1 114 ? 13.899 3.936 -13.421 1.00 97.31 114 LYS A N 1
ATOM 868 C CA . LYS A 1 114 ? 14.974 4.196 -14.391 1.00 97.31 114 LYS A CA 1
ATOM 869 C C . LYS A 1 114 ? 15.924 3.013 -14.540 1.00 97.31 114 LYS A C 1
ATOM 871 O O . LYS A 1 114 ? 16.274 2.649 -15.657 1.00 97.31 114 LYS A O 1
ATOM 876 N N . GLU A 1 115 ? 16.346 2.436 -13.418 1.00 98.00 115 GLU A N 1
ATOM 877 C CA . GLU A 1 115 ? 17.300 1.325 -13.365 1.00 98.00 115 GLU A CA 1
ATOM 878 C C . GLU A 1 115 ? 16.789 0.101 -14.127 1.00 98.00 115 GLU A C 1
ATOM 880 O O . GLU A 1 115 ? 17.538 -0.501 -14.892 1.00 98.00 115 GLU A O 1
ATOM 885 N N . VAL A 1 116 ? 15.513 -0.252 -13.944 1.00 98.00 116 VAL A N 1
ATOM 886 C CA . VAL A 1 116 ? 14.916 -1.426 -14.597 1.00 98.00 116 VAL A CA 1
ATOM 887 C C . VAL A 1 116 ? 14.216 -1.102 -15.915 1.00 98.00 116 VAL A C 1
ATOM 889 O O . VAL A 1 116 ? 13.634 -2.004 -16.512 1.00 98.00 116 VAL A O 1
ATOM 892 N N . GLN A 1 117 ? 14.274 0.161 -16.358 1.00 97.06 117 GLN A N 1
ATOM 893 C CA . GLN A 1 117 ? 13.602 0.670 -17.558 1.00 97.06 117 GLN A CA 1
ATOM 894 C C . GLN A 1 117 ? 12.101 0.335 -17.581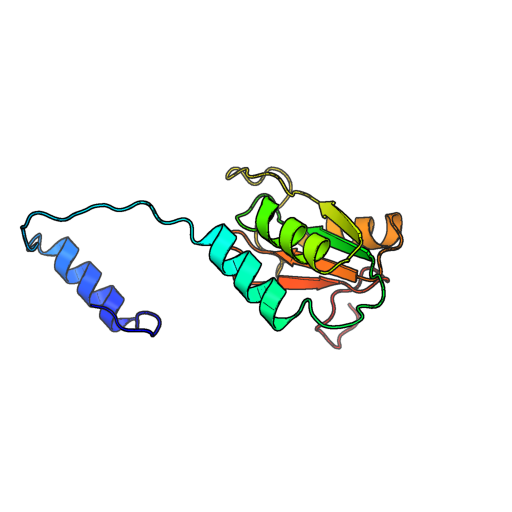 1.00 97.06 117 GLN A C 1
ATOM 896 O O . GLN A 1 117 ? 11.560 -0.071 -18.606 1.00 97.06 117 GLN A O 1
ATOM 901 N N . ALA A 1 118 ? 11.443 0.480 -16.429 1.00 97.69 118 ALA A N 1
ATOM 902 C CA . ALA A 1 118 ? 10.010 0.252 -16.307 1.00 97.69 118 ALA A CA 1
ATOM 903 C C . ALA A 1 118 ? 9.213 1.363 -17.008 1.00 97.69 118 ALA A C 1
ATOM 905 O O . ALA A 1 118 ? 9.634 2.522 -17.050 1.00 97.69 118 ALA A O 1
ATOM 906 N N . ASP A 1 119 ? 8.026 1.018 -17.501 1.00 96.75 119 ASP A N 1
ATOM 907 C CA . ASP A 1 119 ? 7.114 1.959 -18.150 1.00 96.75 119 ASP A CA 1
ATOM 908 C C . ASP A 1 119 ? 6.566 2.990 -17.155 1.00 96.75 119 ASP A C 1
ATOM 910 O O . ASP A 1 119 ? 6.344 4.150 -17.508 1.00 96.75 119 ASP A O 1
ATOM 914 N N . PHE A 1 120 ? 6.360 2.578 -15.901 1.00 96.81 120 PHE A N 1
ATOM 915 C CA . PHE A 1 120 ? 5.980 3.462 -14.803 1.00 96.81 120 PHE A CA 1
ATOM 916 C C . PHE A 1 120 ? 6.255 2.829 -13.432 1.00 96.81 120 PHE A C 1
ATOM 918 O O . PHE A 1 120 ? 6.561 1.642 -13.296 1.00 96.81 120 PHE A O 1
ATOM 925 N N . GLY A 1 121 ? 6.122 3.642 -12.390 1.00 97.88 121 GLY A N 1
ATOM 926 C CA . GLY A 1 121 ? 6.129 3.217 -10.999 1.00 97.88 121 GLY A CA 1
ATOM 927 C C . GLY A 1 121 ? 4.877 3.669 -10.258 1.00 97.88 121 GLY A C 1
ATOM 928 O O . GLY A 1 121 ? 4.283 4.694 -10.595 1.00 97.88 121 GLY A O 1
ATOM 929 N N . VAL A 1 122 ? 4.500 2.933 -9.217 1.00 98.00 122 VAL A N 1
ATOM 930 C CA . VAL A 1 122 ? 3.424 3.297 -8.291 1.00 98.00 122 VAL A CA 1
ATOM 931 C C . VAL A 1 122 ? 3.893 3.113 -6.853 1.00 98.00 122 VAL A C 1
ATOM 933 O O . VAL A 1 122 ? 4.458 2.076 -6.514 1.00 98.00 122 VAL A O 1
ATOM 936 N N . ALA A 1 123 ? 3.672 4.120 -6.011 1.00 98.06 123 ALA A N 1
ATOM 937 C CA . ALA A 1 123 ? 3.901 4.045 -4.574 1.00 98.06 123 ALA A CA 1
ATOM 938 C C . ALA A 1 123 ? 2.578 4.113 -3.817 1.00 98.06 123 ALA A C 1
ATOM 940 O O . ALA A 1 123 ? 1.790 5.030 -4.056 1.00 98.06 123 ALA A O 1
ATOM 941 N N . PHE A 1 124 ? 2.386 3.195 -2.876 1.00 98.19 124 PHE A N 1
ATOM 942 C CA . PHE A 1 124 ? 1.251 3.182 -1.958 1.00 98.19 124 PHE A CA 1
ATOM 943 C C . PHE A 1 124 ? 1.627 3.774 -0.597 1.00 98.19 124 PHE A C 1
ATOM 945 O O . PHE A 1 124 ? 2.811 3.836 -0.219 1.00 98.19 124 PHE A O 1
ATOM 952 N N . ASP A 1 125 ? 0.616 4.249 0.122 1.00 97.69 125 ASP A N 1
ATOM 953 C CA . ASP A 1 125 ? 0.708 4.548 1.544 1.00 97.69 125 ASP A CA 1
ATOM 954 C C . ASP A 1 125 ? 0.434 3.304 2.409 1.00 97.69 125 ASP A C 1
ATOM 956 O O . ASP A 1 125 ? 0.365 2.185 1.901 1.00 97.69 125 ASP A O 1
ATOM 960 N N . GLY A 1 126 ? 0.414 3.480 3.732 1.00 97.25 126 GLY A N 1
ATOM 961 C CA . GLY A 1 126 ? 0.500 2.370 4.688 1.00 97.25 126 GLY A CA 1
ATOM 962 C C . GLY A 1 126 ? -0.650 1.366 4.613 1.00 97.25 126 GLY A C 1
ATOM 963 O O . GLY A 1 126 ? -0.404 0.162 4.682 1.00 97.25 126 GLY A O 1
ATOM 964 N N . ASP A 1 127 ? -1.880 1.844 4.462 1.00 96.44 127 ASP A N 1
ATOM 965 C CA . ASP A 1 127 ? -3.098 1.043 4.301 1.00 96.44 127 ASP A CA 1
ATOM 966 C C . ASP A 1 127 ? -3.518 0.886 2.830 1.00 96.44 127 ASP A C 1
ATOM 968 O O . ASP A 1 127 ? -4.239 -0.055 2.497 1.00 96.44 127 ASP A O 1
ATOM 972 N N . GLY A 1 128 ? -2.982 1.719 1.935 1.00 95.88 128 GLY A N 1
ATOM 973 C CA . GLY A 1 128 ? -3.084 1.552 0.490 1.00 95.88 128 GLY A CA 1
ATOM 974 C C . GLY A 1 128 ? -4.295 2.231 -0.141 1.00 95.88 128 GLY A C 1
ATOM 975 O O . GLY A 1 128 ? -4.633 1.899 -1.280 1.00 95.88 128 GLY A O 1
ATOM 976 N N . ASP A 1 129 ? -4.938 3.169 0.557 1.00 95.38 129 ASP A N 1
ATOM 977 C CA . ASP A 1 129 ? -6.028 3.978 0.004 1.00 95.38 129 ASP A CA 1
ATOM 978 C C . ASP A 1 129 ? -5.519 5.085 -0.943 1.00 95.38 129 ASP A C 1
ATOM 980 O O . ASP A 1 129 ? -6.270 5.604 -1.777 1.00 95.38 129 ASP A O 1
ATOM 984 N N . ARG A 1 130 ? -4.217 5.406 -0.883 1.00 96.19 130 ARG A N 1
ATOM 985 C CA . ARG A 1 130 ? -3.554 6.385 -1.749 1.00 96.19 130 ARG A CA 1
ATOM 986 C C . ARG A 1 130 ? -2.455 5.746 -2.580 1.00 96.19 130 ARG A C 1
ATOM 988 O O . ARG A 1 130 ? -1.598 5.012 -2.093 1.00 96.19 130 ARG A O 1
ATOM 995 N N . ALA A 1 131 ? -2.414 6.152 -3.846 1.00 96.38 131 ALA A N 1
ATOM 996 C CA . ALA A 1 131 ? -1.372 5.779 -4.791 1.00 96.38 131 ALA A CA 1
ATOM 997 C C . ALA A 1 131 ? -0.790 7.018 -5.486 1.00 96.38 131 ALA A C 1
ATOM 999 O O . ALA A 1 131 ? -1.523 7.914 -5.910 1.00 96.38 131 ALA A O 1
ATOM 1000 N N . ILE A 1 132 ? 0.535 7.062 -5.634 1.00 96.25 132 ILE A N 1
ATOM 1001 C CA . ILE A 1 132 ? 1.248 8.091 -6.397 1.00 96.25 132 ILE A CA 1
ATOM 1002 C C . ILE A 1 132 ? 2.018 7.436 -7.536 1.00 96.25 132 ILE A C 1
ATOM 1004 O O . ILE A 1 132 ? 2.818 6.530 -7.314 1.00 96.25 132 ILE A O 1
ATOM 1008 N N . PHE A 1 133 ? 1.809 7.942 -8.749 1.00 96.38 133 PHE A N 1
ATOM 1009 C CA . PHE A 1 133 ? 2.447 7.429 -9.955 1.00 96.38 133 PHE A CA 1
ATOM 1010 C C . PHE A 1 133 ? 3.690 8.233 -10.334 1.00 96.38 133 PHE A C 1
ATOM 1012 O O . PHE A 1 133 ? 3.743 9.463 -10.205 1.00 96.38 133 PHE A O 1
ATOM 1019 N N . VAL A 1 134 ? 4.677 7.518 -10.854 1.00 95.25 134 VAL A N 1
ATOM 1020 C CA . VAL A 1 134 ? 5.922 8.043 -11.405 1.00 95.25 134 VAL A CA 1
ATOM 1021 C C . VAL A 1 134 ? 6.044 7.531 -12.840 1.00 95.25 134 VAL A C 1
ATOM 1023 O O . VAL A 1 134 ? 5.809 6.353 -13.085 1.00 95.25 134 VAL A O 1
ATOM 1026 N N . ASP A 1 135 ? 6.364 8.404 -13.790 1.00 95.06 135 ASP A N 1
ATOM 1027 C CA . ASP A 1 135 ? 6.573 8.017 -15.188 1.00 95.06 135 ASP A CA 1
ATOM 1028 C C . ASP A 1 135 ? 7.915 7.288 -15.404 1.00 95.06 135 ASP A C 1
ATOM 1030 O O . ASP A 1 135 ? 8.745 7.190 -14.496 1.00 95.06 135 ASP A O 1
ATOM 1034 N N . SER A 1 136 ? 8.154 6.794 -16.621 1.00 95.00 136 SER A N 1
ATOM 1035 C CA . SER A 1 136 ? 9.406 6.122 -17.005 1.00 95.00 136 SER A CA 1
ATOM 1036 C C . SER A 1 136 ? 10.657 7.005 -16.877 1.00 95.00 136 SER A C 1
ATOM 1038 O O . SER A 1 136 ? 11.765 6.498 -16.694 1.00 95.00 136 SER A O 1
ATOM 1040 N N . ALA A 1 137 ? 10.507 8.334 -16.905 1.00 90.88 137 ALA A N 1
ATOM 1041 C CA . ALA A 1 137 ? 11.587 9.286 -16.651 1.00 90.88 137 ALA A CA 1
ATOM 1042 C C . ALA A 1 137 ? 11.838 9.509 -15.148 1.00 90.88 137 ALA A C 1
ATOM 1044 O O . ALA A 1 137 ? 12.679 10.335 -14.771 1.00 90.88 137 ALA A O 1
ATOM 1045 N N . GLY A 1 138 ? 11.147 8.776 -14.272 1.00 82.38 138 GLY A N 1
ATOM 1046 C CA . GLY A 1 138 ? 11.247 8.898 -12.824 1.00 82.38 138 GLY A CA 1
ATOM 1047 C C . GLY A 1 138 ? 10.645 10.198 -12.290 1.00 82.38 138 GLY A C 1
ATOM 1048 O O . GLY A 1 138 ? 11.068 10.662 -11.230 1.00 82.38 138 GLY A O 1
ATOM 1049 N N . VAL A 1 139 ? 9.699 10.813 -13.005 1.00 82.38 139 VAL A N 1
ATOM 1050 C CA . VAL A 1 139 ? 9.029 12.058 -12.614 1.00 82.38 139 VAL A CA 1
ATOM 1051 C C . VAL A 1 139 ? 7.607 11.765 -12.135 1.00 82.38 139 VAL A C 1
ATOM 1053 O O . VAL A 1 139 ? 6.859 10.998 -12.731 1.00 82.38 139 VAL A O 1
ATOM 1056 N N . ARG A 1 140 ? 7.205 12.385 -11.019 1.00 75.06 140 ARG A N 1
ATOM 1057 C CA . ARG A 1 140 ? 5.859 12.218 -10.454 1.00 75.06 140 ARG A CA 1
ATOM 1058 C C . ARG A 1 140 ? 4.789 12.792 -11.390 1.00 75.06 140 ARG A C 1
ATOM 1060 O O . ARG A 1 140 ? 4.761 14.001 -11.635 1.00 75.06 140 ARG A O 1
ATOM 1067 N N . SER A 1 141 ? 3.839 11.959 -11.798 1.00 63.34 141 SER A N 1
ATOM 1068 C CA . SER A 1 141 ? 2.754 12.330 -12.708 1.00 63.34 141 SER A CA 1
ATOM 1069 C C . SER A 1 141 ? 1.569 12.938 -11.944 1.00 63.34 141 SER A C 1
ATOM 1071 O O . SER A 1 141 ? 0.596 12.239 -11.710 1.00 63.34 141 SER A O 1
ATOM 1073 N N . TRP A 1 142 ? 1.660 14.204 -11.478 1.00 55.44 142 TRP A N 1
ATOM 1074 C CA . TRP A 1 142 ? 0.468 15.064 -11.217 1.00 55.44 142 TRP A CA 1
ATOM 1075 C C . TRP A 1 142 ? 0.707 16.534 -10.785 1.00 55.44 142 TRP A C 1
ATOM 1077 O O . TRP A 1 142 ? -0.195 17.186 -10.258 1.00 55.44 142 TRP A O 1
ATOM 1087 N N . ARG A 1 143 ? 1.882 17.144 -11.010 1.00 43.34 143 ARG A N 1
ATOM 1088 C CA . ARG A 1 143 ? 2.017 18.613 -10.871 1.00 43.34 143 ARG A CA 1
ATOM 1089 C C . ARG A 1 143 ? 2.726 19.231 -12.072 1.00 43.34 143 ARG A C 1
ATOM 1091 O O . ARG A 1 143 ? 3.892 18.954 -12.309 1.00 43.34 143 ARG A O 1
ATOM 1098 N N . LYS A 1 144 ? 2.026 20.139 -12.770 1.00 39.09 144 LYS A N 1
ATOM 1099 C CA . LYS A 1 144 ? 2.523 21.011 -13.859 1.00 39.09 144 LYS A CA 1
ATOM 1100 C C . LYS A 1 144 ? 3.525 22.084 -13.388 1.00 39.09 144 LYS A C 1
ATOM 1102 O O . LYS A 1 144 ? 3.492 23.212 -13.873 1.00 39.09 144 LYS A O 1
ATOM 1107 N N . LYS A 1 145 ? 4.388 21.790 -12.418 1.00 36.31 145 LYS A N 1
ATOM 1108 C CA . LYS A 1 145 ? 5.519 22.670 -12.126 1.00 36.31 145 LYS A CA 1
ATOM 1109 C C . LYS A 1 145 ? 6.805 21.862 -12.231 1.00 36.31 145 LYS A C 1
ATOM 1111 O O . LYS A 1 145 ? 6.922 20.882 -11.495 1.00 36.31 145 LYS A O 1
ATOM 1116 N N . PRO A 1 146 ? 7.738 22.248 -13.121 1.00 43.94 146 PRO A N 1
ATOM 1117 C CA . PRO A 1 146 ? 9.117 21.863 -12.914 1.00 43.94 146 PRO A CA 1
ATOM 1118 C C . PRO A 1 146 ? 9.541 22.423 -11.553 1.00 43.94 146 PRO A C 1
ATOM 1120 O O . PRO A 1 146 ? 9.054 23.477 -11.127 1.00 43.94 146 PRO A O 1
ATOM 1123 N N . TRP A 1 147 ? 10.349 21.638 -10.856 1.00 49.88 147 TRP A N 1
ATOM 1124 C CA . TRP A 1 147 ? 11.010 22.040 -9.623 1.00 49.88 147 TRP A CA 1
ATOM 1125 C C . TRP A 1 147 ? 11.860 23.285 -9.859 1.00 49.88 147 TRP A C 1
ATOM 1127 O O . TRP A 1 147 ? 12.506 23.343 -10.930 1.00 49.88 147 TRP A O 1
#

pLDDT: mean 90.35, std 12.63, range [36.31, 98.62]

Radius of gyration: 19.69 Å; chains: 1; bounding box: 43×38×54 Å

Foldseek 3Di:
DPDPDDDDPVNVVVVVVCVVVVDDDDDDDDDDDDDPLVVVLVVLCVVQLPDPDDAFEEEEAALLAPCLPRVVVSCVSSNHHYDYHNSHHDPVSVQAAQDVVDPVRLPVVLVVLQVVQGQKYWGAGRHRPDIWIAGSNSHTPDDPDDD

Sequence (147 aa):
MLGELPVLPEDIREIQDRAESGKFESGEGTFHRVDTGSAYEEMLRSQYGQGKCVPLHVVIDAGNGAMSETAPRVMEALGLRVTRLYCSYDGTFPNRDPNPAVQKNLSALCLKVKEVQADFGVAFDGDGDRAIFVDSAGVRSWRKKPW

Secondary structure (DSSP, 8-state):
---SSPPPHHHHHHHHHHHHHT-------------HHHHHHHHHHHHHTTS-----EEEEE-TTSTHHHHHHHHHHHTT-EEEEES-S--TT-SSS-S-TTSGGGGHHHHHHHHHTT-SEEEEE-SSSS-EEEEETTS-BTT-----